Protein AF-A0A066WJW2-F1 (afdb_monomer_lite)

Secondary structure (DSSP, 8-state):
-------------PPPPGGGG---HHHHHHHHHHHHHHHHHHHHHHTSPPPPGGGG-SS----S-HHHHHHHHHHHHHHHHHHHH-HHHH--PPPHHHHHHHHHHHHHHHHHHHHHHHHHHHHHHHH-

Foldseek 3Di:
DDDDDDPDPDPPDDPDDVVVVDDDPVNVVVVVVVVVVVQCVVCVVVVHHRDPCVVVPPDDPDPDDPVVVVVVVVVVVVVVVCVVVPVVVVDDDQDPVSVVVVVVVVVVVVVVVVVVVVVVVVVVVVVD

Organism: Tilletiaria anomala (strain ATCC 24038 / CBS 436.72 / UBC 951) (NCBI:txid1037660)

InterPro domains:
  IPR019331 FAM192A/Fyv6, N-terminal [PF10187] (22-128)
  IPR039845 PSME3-interacting protein [PTHR13495] (13-128)

Structure (mmCIF, N/CA/C/O backbone):
data_AF-A0A066WJW2-F1
#
_entry.id   AF-A0A066WJW2-F1
#
loop_
_atom_site.group_PDB
_atom_site.id
_atom_site.type_symbol
_atom_site.label_atom_id
_atom_site.label_alt_id
_atom_site.label_comp_id
_atom_site.label_asym_id
_atom_site.label_entity_id
_atom_site.label_seq_id
_atom_site.pdbx_PDB_ins_code
_atom_site.Cartn_x
_atom_site.Cartn_y
_atom_site.Cartn_z
_atom_site.occupancy
_atom_site.B_iso_or_equiv
_atom_site.auth_seq_id
_atom_site.auth_comp_id
_atom_site.auth_asym_id
_atom_site.auth_atom_id
_atom_site.pdbx_PDB_model_num
ATOM 1 N N . MET A 1 1 ? 26.805 38.200 17.731 1.00 37.47 1 MET A N 1
ATOM 2 C CA . MET A 1 1 ? 27.491 37.150 18.501 1.00 37.47 1 MET A CA 1
ATOM 3 C C . MET A 1 1 ? 26.425 36.219 19.056 1.00 37.47 1 MET A C 1
ATOM 5 O O . MET A 1 1 ? 25.879 36.530 20.102 1.00 37.47 1 MET A O 1
ATOM 9 N N . ASP A 1 2 ? 26.069 35.229 18.222 1.00 44.62 2 ASP A N 1
ATOM 10 C CA . ASP A 1 2 ? 25.610 33.839 18.458 1.00 44.62 2 ASP A CA 1
ATOM 11 C C . ASP A 1 2 ? 24.615 33.468 19.589 1.00 44.62 2 ASP A C 1
ATOM 13 O O . ASP A 1 2 ? 24.624 34.078 20.651 1.00 44.62 2 ASP A O 1
ATOM 17 N N . PRO A 1 3 ? 23.909 32.315 19.492 1.00 59.44 3 PRO A N 1
ATOM 18 C CA . PRO A 1 3 ? 23.176 31.764 18.342 1.00 59.44 3 PRO A CA 1
ATOM 19 C C . PRO A 1 3 ? 21.828 31.088 18.739 1.00 59.44 3 PRO A C 1
ATOM 21 O O . PRO A 1 3 ? 21.432 31.022 19.900 1.00 59.44 3 PRO A O 1
ATOM 24 N N . ALA A 1 4 ? 21.137 30.562 17.725 1.00 47.62 4 ALA A N 1
ATOM 25 C CA . ALA A 1 4 ? 19.918 29.751 17.747 1.00 47.62 4 ALA A CA 1
ATOM 26 C C . ALA A 1 4 ? 19.825 28.655 18.836 1.00 47.62 4 ALA A C 1
ATOM 28 O O . ALA A 1 4 ? 20.756 27.878 19.034 1.00 47.62 4 ALA A O 1
ATOM 29 N N . ALA A 1 5 ? 18.632 28.503 19.425 1.00 45.31 5 ALA A N 1
ATOM 30 C CA . ALA A 1 5 ? 18.240 27.338 20.219 1.00 45.31 5 ALA A CA 1
ATOM 31 C C . ALA A 1 5 ? 17.139 26.554 19.485 1.00 45.31 5 ALA A C 1
ATOM 33 O O . ALA A 1 5 ? 15.961 26.908 19.513 1.00 45.31 5 ALA A O 1
ATOM 34 N N . ALA A 1 6 ? 17.552 25.486 18.803 1.00 48.28 6 ALA A N 1
ATOM 35 C CA . ALA A 1 6 ? 16.672 24.460 18.267 1.00 48.28 6 ALA A CA 1
ATOM 36 C C . ALA A 1 6 ? 16.135 23.592 19.419 1.00 48.28 6 ALA A C 1
ATOM 38 O O . ALA A 1 6 ? 16.893 22.897 20.091 1.00 48.28 6 ALA A O 1
ATOM 39 N N . GLY A 1 7 ? 14.823 23.628 19.650 1.00 44.75 7 GLY A N 1
ATOM 40 C CA . GLY A 1 7 ? 14.140 22.722 20.571 1.00 44.75 7 GLY A CA 1
ATOM 41 C C . GLY A 1 7 ? 13.814 21.397 19.888 1.00 44.75 7 GLY A C 1
ATOM 42 O O . GLY A 1 7 ? 12.707 21.207 19.394 1.00 44.75 7 GLY A O 1
ATOM 43 N N . THR A 1 8 ? 14.773 20.474 19.847 1.00 46.09 8 THR A N 1
ATOM 44 C CA . THR A 1 8 ? 14.529 19.061 19.524 1.00 46.09 8 THR A CA 1
ATOM 45 C C . 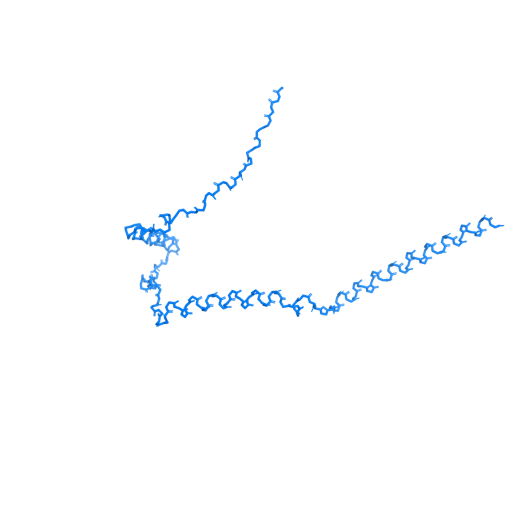THR A 1 8 ? 13.661 18.432 20.613 1.00 46.09 8 THR A C 1
ATOM 47 O O . THR A 1 8 ? 14.127 18.198 21.728 1.00 46.09 8 THR A O 1
ATOM 50 N N . GLY A 1 9 ? 12.397 18.149 20.293 1.00 45.28 9 GLY A N 1
ATOM 51 C CA . GLY A 1 9 ? 11.503 17.346 21.124 1.00 45.28 9 GLY A CA 1
ATOM 52 C C . GLY A 1 9 ? 11.936 15.882 21.123 1.00 45.28 9 GLY A C 1
ATOM 53 O O . GLY A 1 9 ? 11.490 15.088 20.300 1.00 45.28 9 GLY A O 1
ATOM 54 N N . VAL A 1 10 ? 12.837 15.530 22.037 1.00 49.03 10 VAL A N 1
ATOM 55 C CA . VAL A 1 10 ? 13.194 14.143 22.340 1.00 49.03 10 VAL A CA 1
ATOM 56 C C . VAL A 1 10 ? 11.997 13.507 23.050 1.00 49.03 10 VAL A C 1
ATOM 58 O O . VAL A 1 10 ? 11.631 13.942 24.140 1.00 49.03 10 VAL A O 1
ATOM 61 N N . PHE A 1 11 ? 11.379 12.483 22.454 1.00 51.97 11 PHE A N 1
ATOM 62 C CA . PHE A 1 11 ? 10.387 11.638 23.126 1.00 51.97 11 PHE A CA 1
ATOM 63 C C . PHE A 1 11 ? 11.073 10.817 24.231 1.00 51.97 11 PHE A C 1
ATOM 65 O O . PHE A 1 11 ? 11.351 9.630 24.080 1.00 51.97 11 PHE A O 1
ATOM 72 N N . SER A 1 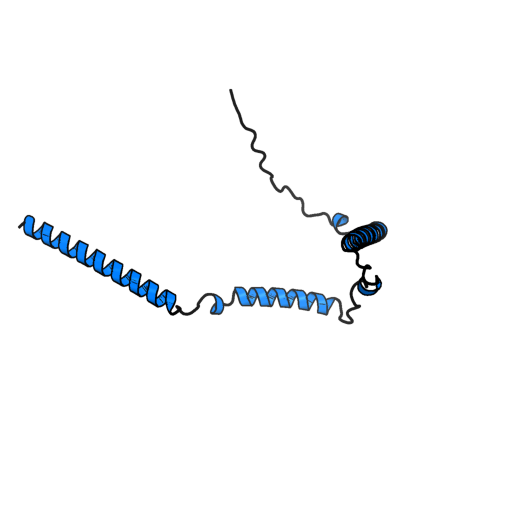12 ? 11.357 11.451 25.367 1.00 61.91 12 SER A N 1
ATOM 73 C CA . SER A 1 12 ? 11.765 10.787 26.606 1.00 61.91 12 SER A CA 1
ATOM 74 C C . SER A 1 12 ? 10.530 10.275 27.357 1.00 61.91 12 SER A C 1
ATOM 76 O O . SER A 1 12 ? 10.202 10.697 28.463 1.00 61.91 12 SER A O 1
ATOM 78 N N . GLY A 1 13 ? 9.801 9.345 26.743 1.00 55.28 13 GLY A N 1
ATOM 79 C CA . GLY A 1 13 ? 8.665 8.682 27.377 1.00 55.28 13 GLY A CA 1
ATOM 80 C C . GLY A 1 13 ? 9.094 7.389 28.061 1.00 55.28 13 GLY A C 1
ATOM 81 O O . GLY A 1 13 ? 9.221 6.361 27.403 1.00 55.28 13 GLY A O 1
ATOM 82 N N . ARG A 1 14 ? 9.277 7.409 29.388 1.00 62.84 14 ARG A N 1
ATOM 83 C CA . ARG A 1 14 ? 9.234 6.187 30.217 1.00 62.84 14 ARG A CA 1
ATOM 84 C C . ARG A 1 14 ? 7.954 5.412 29.855 1.00 62.84 14 ARG A C 1
ATOM 86 O O . ARG A 1 14 ? 6.912 6.061 29.743 1.00 62.84 14 ARG A O 1
ATOM 93 N N . PRO A 1 15 ? 7.986 4.072 29.686 1.00 65.88 15 PRO A N 1
ATOM 94 C CA . PRO A 1 15 ? 6.769 3.318 29.408 1.00 65.88 15 PRO A CA 1
ATOM 95 C 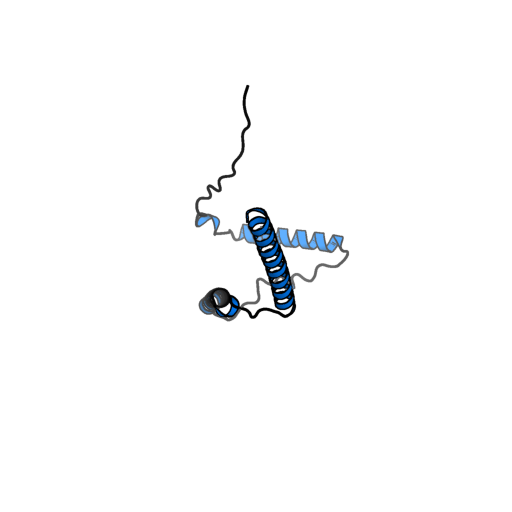C . PRO A 1 15 ? 5.727 3.649 30.484 1.00 65.88 15 PRO A C 1
ATOM 97 O O . PRO A 1 15 ? 6.092 3.705 31.667 1.00 65.88 15 PRO A O 1
ATOM 100 N N . PRO A 1 16 ? 4.468 3.924 30.096 1.00 66.19 16 PRO A N 1
ATOM 101 C CA . PRO A 1 16 ? 3.441 4.352 31.033 1.00 66.19 16 PRO A CA 1
ATOM 102 C C . PRO A 1 16 ? 3.368 3.356 32.189 1.00 66.19 16 PRO A C 1
ATOM 104 O O . PRO A 1 16 ? 3.277 2.142 31.984 1.00 66.19 16 PRO A O 1
ATOM 107 N N . SER A 1 17 ? 3.484 3.866 33.416 1.00 77.81 17 SER A N 1
ATOM 108 C CA . SER A 1 17 ? 3.431 3.025 34.609 1.00 77.81 17 SER A CA 1
ATOM 109 C C . SER A 1 17 ? 2.057 2.359 34.694 1.00 77.81 17 SER A C 1
ATOM 111 O O . SER A 1 17 ? 1.060 2.923 34.243 1.00 77.81 17 SER A O 1
ATOM 113 N N . VAL A 1 18 ? 1.974 1.165 35.288 1.00 74.62 18 VAL A N 1
ATOM 114 C CA . VAL A 1 18 ? 0.704 0.421 35.403 1.00 74.62 18 VAL A CA 1
ATOM 115 C C . VAL A 1 18 ? -0.393 1.277 36.063 1.00 74.62 18 VAL A C 1
ATOM 117 O O . VAL A 1 18 ? -1.551 1.183 35.677 1.00 74.62 18 VAL A O 1
ATOM 120 N N . ALA A 1 19 ? -0.018 2.192 36.964 1.00 75.62 19 ALA A N 1
ATOM 121 C CA . ALA A 1 19 ? -0.929 3.142 37.602 1.00 75.62 19 ALA A CA 1
ATOM 122 C C . ALA A 1 19 ? -1.653 4.072 36.610 1.00 75.62 19 ALA A C 1
ATOM 124 O O . ALA A 1 19 ? -2.820 4.371 36.811 1.00 75.62 19 ALA A O 1
ATOM 125 N N . SER A 1 20 ? -1.009 4.467 35.506 1.00 77.69 20 SER A N 1
ATOM 126 C CA . SER A 1 20 ? -1.636 5.298 34.461 1.00 77.69 20 SER A CA 1
ATOM 127 C C . SER A 1 20 ? -2.642 4.547 33.575 1.00 77.69 20 SER A C 1
ATOM 129 O O . SER A 1 20 ? -3.287 5.157 32.728 1.00 77.69 20 SER A O 1
ATOM 131 N N . ARG A 1 21 ? -2.773 3.222 33.745 1.00 77.56 21 ARG A N 1
ATOM 132 C CA . ARG A 1 21 ? -3.706 2.369 32.986 1.00 77.56 21 ARG A CA 1
ATOM 133 C C . ARG A 1 21 ? -5.006 2.087 33.740 1.00 77.56 21 ARG A C 1
ATOM 135 O O . ARG A 1 21 ? -5.909 1.493 33.159 1.00 77.56 21 ARG A O 1
ATOM 142 N N . PHE A 1 22 ? -5.088 2.467 35.014 1.00 82.31 22 PHE A N 1
ATOM 143 C CA . PHE A 1 22 ? -6.290 2.317 35.827 1.00 82.31 22 PHE A CA 1
ATOM 144 C C . PHE A 1 22 ? -7.015 3.659 35.908 1.00 82.31 22 PHE A C 1
ATOM 146 O O . PHE A 1 22 ? -6.401 4.673 36.220 1.00 82.31 22 PHE A O 1
ATOM 153 N N . VAL A 1 23 ? -8.316 3.645 35.628 1.00 81.38 23 VAL A N 1
ATOM 154 C CA . VAL A 1 23 ? -9.199 4.815 35.704 1.00 81.38 23 VAL A CA 1
ATOM 155 C C . VAL A 1 23 ? -10.169 4.582 36.854 1.00 81.38 23 VAL A C 1
ATOM 157 O O . VAL A 1 23 ? -10.686 3.470 37.007 1.00 81.38 23 VAL A O 1
ATOM 160 N N . SER A 1 24 ? -10.397 5.598 37.684 1.00 85.88 24 SER A N 1
ATOM 161 C CA . SER A 1 24 ? -11.352 5.482 38.789 1.00 85.88 24 SER A CA 1
ATOM 162 C C . SER A 1 24 ? -12.799 5.483 38.275 1.00 85.88 24 SER A C 1
ATOM 164 O O . SER A 1 24 ? -13.118 6.073 37.241 1.00 85.88 24 SER A O 1
ATOM 166 N N . GLN A 1 25 ? -13.713 4.837 39.007 1.00 85.12 25 GLN A N 1
ATOM 167 C CA . GLN A 1 25 ? -15.136 4.818 38.642 1.00 85.12 25 GLN A CA 1
ATOM 168 C C . GLN A 1 25 ? -15.708 6.239 38.511 1.00 85.12 25 GLN A C 1
ATOM 170 O O . GLN A 1 25 ? -16.520 6.511 37.631 1.00 85.12 25 GLN A O 1
ATOM 175 N N . THR A 1 26 ? -15.264 7.157 39.369 1.00 88.56 26 THR A N 1
ATOM 176 C CA . THR A 1 26 ? -15.664 8.565 39.340 1.00 88.56 26 THR A CA 1
ATOM 177 C C . THR A 1 26 ? -15.196 9.255 38.062 1.00 88.56 26 THR A C 1
ATOM 179 O O . THR A 1 26 ? -16.013 9.879 37.387 1.00 88.56 26 THR A O 1
ATOM 182 N N . GLU A 1 27 ? -13.936 9.064 37.662 1.00 85.62 27 GLU A N 1
ATOM 183 C CA . GLU A 1 27 ? -13.399 9.609 36.406 1.00 85.62 27 GLU A CA 1
ATOM 184 C C . GLU A 1 27 ? -14.171 9.104 35.180 1.00 85.62 27 GLU A C 1
ATOM 186 O O . GLU A 1 27 ? -14.469 9.891 34.281 1.00 85.62 27 GLU A O 1
ATOM 191 N N . LEU A 1 28 ? -14.562 7.823 35.159 1.00 79.94 28 LEU A N 1
ATOM 192 C CA . LEU A 1 28 ? -15.394 7.264 34.088 1.00 79.94 28 LEU A CA 1
ATOM 193 C C . LEU A 1 28 ? -16.761 7.954 34.015 1.00 79.94 28 LEU A C 1
ATOM 195 O O . LEU A 1 28 ? -17.179 8.372 32.935 1.00 79.94 28 LEU A O 1
ATOM 199 N N . THR A 1 29 ? -17.432 8.130 35.157 1.00 83.81 29 THR A N 1
ATOM 200 C CA . THR A 1 29 ? -18.750 8.788 35.189 1.00 83.81 29 THR A CA 1
ATOM 201 C C . THR A 1 29 ? -18.679 10.260 34.792 1.00 83.81 29 THR A C 1
ATOM 203 O O . THR A 1 29 ? -19.578 10.765 34.124 1.00 83.81 29 THR A O 1
ATOM 206 N N . GLU A 1 30 ? -17.613 10.970 35.165 1.00 88.19 30 GLU A N 1
ATOM 207 C CA . GLU A 1 30 ? -17.409 12.358 34.749 1.00 88.19 30 GLU A CA 1
ATOM 208 C C . GLU A 1 30 ? -17.119 12.462 33.253 1.00 88.19 30 GLU A C 1
ATOM 210 O O . GLU A 1 30 ? -17.668 13.336 32.584 1.00 88.19 30 GLU A O 1
ATOM 215 N N . ALA A 1 31 ? -16.299 11.560 32.710 1.00 84.19 31 ALA A N 1
ATOM 216 C CA . ALA A 1 31 ? -16.010 11.507 31.282 1.00 84.19 31 ALA A CA 1
ATOM 217 C C . ALA A 1 31 ? -17.269 11.202 30.451 1.00 84.19 31 ALA A C 1
ATOM 219 O O . ALA A 1 31 ? -17.484 11.835 29.416 1.00 84.19 31 ALA A O 1
ATOM 220 N N . GLN A 1 32 ? -18.124 10.287 30.922 1.00 80.88 32 GLN A N 1
ATOM 221 C CA . GLN A 1 32 ? -19.428 10.008 30.310 1.00 80.88 32 GLN A CA 1
ATOM 222 C C . GLN A 1 32 ? -20.319 11.259 30.308 1.00 80.88 32 GLN A C 1
ATOM 224 O O . GLN A 1 32 ? -20.800 11.658 29.250 1.00 80.88 32 GLN A O 1
ATOM 229 N N . LYS A 1 33 ? -20.444 11.951 31.450 1.00 86.81 33 LYS A N 1
ATOM 230 C CA . LYS A 1 33 ? -21.226 13.197 31.554 1.00 86.81 33 LYS A CA 1
ATOM 231 C C . LYS A 1 33 ? -20.716 14.304 30.632 1.00 86.81 33 LYS A C 1
ATOM 233 O O . LYS A 1 33 ? -21.523 14.986 30.009 1.00 86.81 33 LYS A O 1
ATOM 238 N N . ARG A 1 34 ? -19.394 14.491 30.528 1.00 86.88 34 ARG A N 1
ATOM 239 C CA . ARG A 1 34 ? -18.799 15.484 29.612 1.00 86.88 34 ARG A CA 1
ATOM 240 C C . ARG A 1 34 ? -19.162 15.174 28.163 1.00 86.88 34 ARG A C 1
ATOM 242 O O . ARG A 1 34 ? -19.635 16.053 27.454 1.00 86.88 34 ARG A O 1
ATOM 249 N N . ARG A 1 35 ? -19.032 13.908 27.754 1.00 80.94 35 ARG A N 1
ATOM 250 C CA . ARG A 1 35 ? -19.408 13.458 26.408 1.00 80.94 35 ARG A CA 1
ATOM 251 C C . ARG A 1 35 ? -20.898 13.669 26.126 1.00 80.94 35 ARG A C 1
ATOM 253 O O . ARG A 1 35 ? -21.252 14.113 25.040 1.00 80.94 35 ARG A O 1
ATOM 260 N N . GLU A 1 36 ? -21.772 13.378 27.086 1.00 82.44 36 GLU A N 1
ATOM 261 C CA . GLU A 1 36 ? -23.215 13.618 26.952 1.00 82.44 36 GLU A CA 1
ATOM 262 C C . GLU A 1 36 ? -23.550 15.107 26.809 1.00 82.44 36 GLU A C 1
ATOM 264 O O . GLU A 1 36 ? -24.391 15.467 25.986 1.00 82.44 36 GLU A O 1
ATOM 269 N N . GLN A 1 37 ? -22.883 15.976 27.574 1.00 85.44 37 GLN A N 1
ATOM 270 C CA . GLN A 1 37 ? -23.042 17.430 27.472 1.00 85.44 37 GLN A CA 1
ATOM 271 C C . GLN A 1 37 ? -22.594 17.943 26.101 1.00 85.44 37 GLN A C 1
ATOM 273 O O . GLN A 1 37 ? -23.350 18.649 25.440 1.00 85.44 37 GLN A O 1
ATOM 278 N N . GLU A 1 38 ? -21.417 17.524 25.632 1.00 85.94 38 GLU A N 1
ATOM 279 C CA . GLU A 1 38 ? -20.896 17.891 24.310 1.00 85.94 38 GLU A CA 1
ATOM 280 C C . GLU A 1 38 ? -21.828 17.445 23.177 1.00 85.94 38 GLU A C 1
ATOM 282 O O . GLU A 1 38 ? -22.088 18.209 22.245 1.00 85.94 38 GLU A O 1
ATOM 287 N N . LEU A 1 39 ? -22.366 16.224 23.268 1.00 80.75 39 LEU A N 1
ATOM 288 C CA . LEU A 1 39 ? -23.359 15.725 22.321 1.00 80.75 39 LEU A CA 1
ATOM 289 C C . LEU A 1 39 ? -24.624 16.579 22.368 1.00 80.75 39 LEU A C 1
ATOM 291 O O . LEU A 1 39 ? -25.075 17.055 21.330 1.00 80.75 39 LEU A O 1
ATOM 295 N N . LYS A 1 40 ? -25.179 16.819 23.558 1.00 82.88 40 LYS A N 1
ATOM 296 C CA . LYS A 1 40 ? -26.384 17.636 23.725 1.00 82.88 40 LYS A CA 1
ATOM 297 C C . LYS A 1 40 ? -26.205 19.033 23.128 1.00 82.88 40 LYS A C 1
ATOM 299 O O . LYS A 1 40 ? -27.092 19.501 22.416 1.00 82.88 40 LYS A O 1
ATOM 304 N N . ASP A 1 41 ? -25.054 19.656 23.352 1.00 85.94 41 ASP A N 1
ATOM 305 C CA . ASP A 1 41 ? -24.721 20.968 22.800 1.00 85.94 41 ASP A CA 1
ATOM 306 C C . ASP A 1 41 ? -24.571 20.927 21.272 1.00 85.94 41 ASP A C 1
ATOM 308 O O . ASP A 1 41 ? -25.043 21.829 20.579 1.00 85.94 41 ASP A O 1
ATOM 312 N N . ALA A 1 42 ? -23.948 19.882 20.718 1.00 82.94 42 ALA A N 1
ATOM 313 C CA . ALA A 1 42 ? -23.821 19.700 19.273 1.00 82.94 42 ALA A CA 1
ATOM 314 C C . ALA A 1 42 ? -25.189 19.518 18.593 1.00 82.94 42 ALA A C 1
ATOM 316 O O . ALA A 1 42 ? -25.461 20.155 17.576 1.00 82.94 42 ALA A O 1
ATOM 317 N N . TYR A 1 43 ? -26.071 18.709 19.182 1.00 79.38 43 TYR A N 1
ATOM 318 C CA . TYR A 1 43 ? -27.432 18.495 18.684 1.00 79.38 43 TYR A CA 1
ATOM 319 C C . TYR A 1 43 ? -28.298 19.757 18.809 1.00 79.38 43 TYR A C 1
ATOM 321 O O . TYR A 1 43 ? -29.003 20.109 17.862 1.00 79.38 43 TYR A O 1
ATOM 329 N N . ALA A 1 44 ? -28.164 20.514 19.905 1.00 83.31 44 ALA A N 1
ATOM 330 C CA . ALA A 1 44 ? -28.833 21.805 20.070 1.00 83.31 44 ALA A CA 1
ATOM 331 C C . ALA A 1 44 ? -28.431 22.821 18.984 1.00 83.31 44 ALA A C 1
ATOM 333 O O . ALA A 1 44 ? -29.281 23.569 18.506 1.00 83.31 44 ALA A O 1
ATOM 334 N N . ARG A 1 45 ? -27.164 22.818 18.535 1.00 82.25 45 ARG A N 1
ATOM 335 C CA . ARG A 1 45 ? -26.708 23.658 17.407 1.00 82.25 45 ARG A CA 1
ATOM 336 C C . ARG A 1 45 ? -27.312 23.243 16.066 1.00 82.25 45 ARG A C 1
ATOM 338 O O . ARG A 1 45 ? -27.533 24.099 15.218 1.00 82.25 45 ARG A O 1
ATOM 345 N N . ILE A 1 46 ? -27.551 21.948 15.868 1.00 83.38 46 ILE A N 1
ATOM 346 C CA . ILE A 1 46 ? -28.114 21.380 14.630 1.00 83.38 46 ILE A CA 1
ATOM 347 C C . ILE A 1 46 ? -29.656 21.492 14.615 1.00 83.38 46 ILE A C 1
ATOM 349 O O . ILE A 1 46 ? -30.283 21.285 13.579 1.00 83.38 46 ILE A O 1
ATOM 353 N N . GLY A 1 47 ? -30.279 21.874 15.740 1.00 78.12 47 GLY A N 1
ATOM 354 C CA . GLY A 1 47 ? -31.732 22.040 15.858 1.00 78.12 47 GLY A CA 1
ATOM 355 C C . GLY A 1 47 ? -32.504 20.718 15.829 1.00 78.12 47 GLY A C 1
ATOM 356 O O . GLY A 1 47 ? -33.701 20.714 15.553 1.00 78.12 47 GLY A O 1
ATOM 357 N N . GLN A 1 48 ? -31.822 19.600 16.090 1.00 75.62 48 GLN A N 1
ATOM 358 C CA . GLN A 1 48 ? -32.408 18.262 16.158 1.00 75.62 48 GLN A CA 1
ATOM 359 C C . GLN A 1 48 ? -32.352 17.741 17.594 1.00 75.62 48 GLN A C 1
ATOM 361 O O . GLN A 1 48 ? -31.413 18.033 18.335 1.00 75.62 48 GLN A O 1
ATOM 366 N N . GLU A 1 49 ? -33.360 16.967 17.995 1.00 70.19 49 GLU A N 1
ATOM 367 C CA . GLU A 1 49 ? -33.363 16.332 19.309 1.00 70.19 49 GLU A CA 1
ATOM 368 C C . GLU A 1 49 ? -32.269 15.250 19.363 1.00 70.19 49 GLU A C 1
ATOM 370 O O . GLU A 1 49 ? -32.149 14.464 18.416 1.00 70.19 49 GLU A O 1
ATOM 375 N N . PRO A 1 50 ? -31.447 15.202 20.431 1.00 67.31 50 PRO A N 1
ATOM 376 C CA . PRO A 1 50 ? -30.468 14.141 20.590 1.00 67.31 50 PRO A CA 1
ATOM 377 C C . PRO A 1 50 ? -31.173 12.776 20.563 1.00 67.31 50 PRO A C 1
ATOM 379 O O . PRO A 1 50 ? -32.192 12.612 21.238 1.00 67.31 50 PRO A O 1
ATOM 382 N N . PRO A 1 51 ? -30.647 11.780 19.831 1.00 68.00 51 PRO A N 1
ATOM 383 C CA . PRO A 1 51 ? -31.189 10.430 19.873 1.00 68.00 51 PRO A CA 1
ATOM 384 C C . PRO A 1 51 ? -31.191 9.918 21.319 1.00 68.00 51 PRO A C 1
ATOM 386 O O . PRO A 1 51 ? -30.265 10.191 22.087 1.00 68.00 51 PRO A O 1
ATOM 389 N N . ALA A 1 52 ? -32.251 9.196 21.698 1.00 62.31 52 ALA A N 1
ATOM 390 C CA . ALA A 1 52 ? -32.438 8.702 23.058 1.00 62.31 52 ALA A CA 1
ATOM 391 C C . ALA A 1 52 ? -31.180 7.965 23.553 1.00 62.31 52 ALA A C 1
ATOM 393 O O . ALA A 1 52 ? -30.681 7.053 22.889 1.00 62.31 52 ALA A O 1
ATOM 394 N N . ALA A 1 53 ? -30.705 8.340 24.748 1.00 58.16 53 ALA A N 1
ATOM 395 C CA . ALA A 1 53 ? -29.486 7.838 25.398 1.00 58.16 53 ALA A CA 1
ATOM 396 C C . ALA A 1 53 ? -29.398 6.298 25.507 1.00 58.16 53 ALA A C 1
ATOM 398 O O . ALA A 1 53 ? -28.334 5.747 25.771 1.00 58.16 53 ALA A O 1
ATOM 399 N N . SER A 1 54 ? -30.491 5.583 25.234 1.00 49.00 54 SER A N 1
ATOM 400 C CA . SER A 1 54 ? -30.533 4.132 25.053 1.00 49.00 54 SER A CA 1
ATOM 401 C C . SER A 1 54 ? -29.625 3.596 23.936 1.00 49.00 54 SER A C 1
ATOM 403 O O . SER A 1 54 ? -29.275 2.420 23.979 1.00 49.00 54 SER A O 1
ATOM 405 N N . SER A 1 55 ? -29.210 4.409 22.954 1.00 48.16 55 SER A N 1
ATOM 406 C CA . SER A 1 55 ? -28.227 3.980 21.939 1.00 48.16 55 SER A CA 1
ATOM 407 C C . SER A 1 55 ? -26.771 4.081 22.410 1.00 48.16 55 SER A C 1
ATOM 409 O O . SER A 1 55 ? -25.873 3.620 21.710 1.00 48.16 55 SER A O 1
ATOM 411 N N . ALA A 1 56 ? -26.527 4.673 23.583 1.00 49.25 56 ALA A N 1
ATOM 412 C CA . ALA A 1 56 ? -25.224 4.722 24.241 1.00 49.25 56 ALA A CA 1
ATOM 413 C C . ALA A 1 56 ? -25.058 3.574 25.250 1.00 49.25 56 ALA A C 1
ATOM 415 O O . ALA A 1 56 ? -24.321 3.711 26.224 1.00 49.25 56 ALA A O 1
ATOM 416 N N . SER A 1 57 ? -25.756 2.447 25.043 1.00 52.28 57 SER A N 1
ATOM 417 C CA . SER A 1 57 ? -25.539 1.243 25.837 1.00 52.28 57 SER A CA 1
ATOM 418 C C . SER A 1 57 ? -24.056 0.884 25.776 1.00 52.28 57 SER A C 1
ATOM 420 O O . SER A 1 57 ? -23.550 0.523 24.708 1.00 52.28 57 SER A O 1
ATOM 422 N N . GLU A 1 58 ? -23.383 1.013 26.920 1.00 54.94 58 GLU A N 1
ATOM 423 C CA . GLU A 1 58 ? -22.167 0.291 27.291 1.00 54.94 58 GLU A CA 1
ATOM 424 C C . GLU A 1 58 ? -22.183 -1.053 26.542 1.00 54.94 58 GLU A C 1
ATOM 426 O O . GLU A 1 58 ? -23.125 -1.826 26.717 1.00 54.94 58 GLU A O 1
ATOM 431 N N . GLY A 1 59 ? -21.265 -1.221 25.583 1.00 58.06 59 GLY A N 1
ATOM 432 C CA . GLY A 1 59 ? -21.459 -2.050 24.385 1.00 58.06 59 GLY A CA 1
ATOM 433 C C . GLY A 1 59 ? -22.194 -3.372 24.606 1.00 58.06 59 GLY A C 1
ATOM 434 O O . GLY A 1 59 ? -21.926 -4.075 25.579 1.00 58.06 59 GLY A O 1
ATOM 435 N N . ALA A 1 60 ? -23.095 -3.699 23.668 1.00 65.62 60 ALA A N 1
A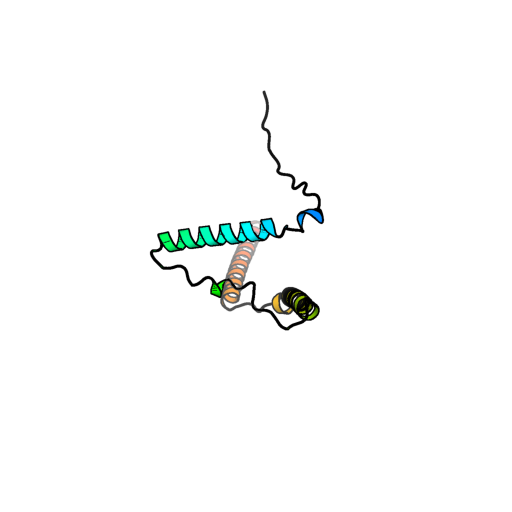TOM 436 C CA . ALA A 1 60 ? -23.874 -4.934 23.630 1.00 65.62 60 ALA A CA 1
ATOM 437 C C . ALA A 1 60 ? -23.089 -6.102 24.240 1.00 65.62 60 ALA A C 1
ATOM 439 O O . ALA A 1 60 ? -22.007 -6.446 23.755 1.00 65.62 60 ALA A O 1
ATOM 440 N N . TYR A 1 61 ? -23.613 -6.649 25.339 1.00 71.81 61 TYR A N 1
ATOM 441 C CA . TYR A 1 61 ? -22.980 -7.737 26.071 1.00 71.81 61 TYR A CA 1
ATOM 442 C C . TYR A 1 61 ? -22.700 -8.890 25.108 1.00 71.81 61 TYR A C 1
ATOM 444 O O . TYR A 1 61 ? -23.609 -9.593 24.672 1.00 71.81 61 TYR A O 1
ATOM 452 N N . ASP A 1 62 ? -21.434 -9.041 24.731 1.00 77.81 62 ASP A N 1
ATOM 453 C CA . ASP A 1 62 ? -21.018 -10.098 23.824 1.00 77.81 62 ASP A CA 1
ATOM 454 C C . ASP A 1 62 ? -20.961 -11.416 24.621 1.00 77.81 62 ASP A C 1
ATOM 456 O O . ASP A 1 62 ? -20.192 -11.515 25.581 1.00 77.81 62 ASP A O 1
ATOM 460 N N . PRO A 1 63 ? -21.765 -12.434 24.274 1.00 85.06 63 PRO A N 1
ATOM 461 C CA . PRO A 1 63 ? -21.805 -13.688 25.023 1.00 85.06 63 PRO A CA 1
ATOM 462 C C . PRO A 1 63 ? -20.516 -14.513 24.881 1.00 85.06 63 PRO A C 1
ATOM 464 O O . PRO A 1 63 ? -20.345 -15.500 25.596 1.00 85.06 63 PRO A O 1
ATOM 467 N N . ARG A 1 64 ? -19.605 -14.134 23.973 1.00 85.75 64 ARG A N 1
ATOM 468 C CA . ARG A 1 64 ? -18.310 -14.797 23.798 1.00 85.75 64 ARG A CA 1
ATOM 469 C C . ARG A 1 64 ? -17.398 -14.580 24.992 1.00 85.75 64 ARG A C 1
ATOM 471 O O . ARG A 1 64 ? -17.350 -13.496 25.587 1.00 85.75 64 ARG A O 1
ATOM 478 N N . SER A 1 65 ? -16.608 -15.605 25.290 1.00 89.12 65 SER A N 1
ATOM 479 C CA . SER A 1 65 ? -15.609 -15.538 26.353 1.00 89.12 65 SER A CA 1
ATOM 480 C C . SER A 1 65 ? -14.525 -14.501 26.032 1.00 89.12 65 SER A C 1
ATOM 482 O O . SER A 1 65 ? -14.231 -14.203 24.871 1.00 89.12 65 SER A O 1
ATOM 484 N N . LEU A 1 66 ? -13.870 -13.966 27.067 1.00 86.25 66 LEU A N 1
ATOM 485 C CA . LEU A 1 66 ? -12.747 -13.038 26.884 1.00 86.25 66 LEU A CA 1
ATOM 486 C C . LEU A 1 66 ? -11.640 -13.648 26.005 1.00 86.25 66 LEU A C 1
ATOM 488 O O . LEU A 1 66 ? -11.036 -12.942 25.198 1.00 86.25 66 LEU A O 1
ATOM 492 N N . TYR A 1 67 ? -11.408 -14.959 26.133 1.00 89.44 67 TYR A N 1
ATOM 493 C CA . TYR A 1 67 ? -10.448 -15.692 25.311 1.00 89.44 67 TYR A CA 1
ATOM 494 C C . TYR A 1 67 ? -10.806 -15.628 23.824 1.00 89.44 67 TYR A C 1
ATOM 496 O O . TYR A 1 67 ? -9.951 -15.285 23.015 1.00 89.44 67 TYR A O 1
ATOM 504 N N . GLU A 1 68 ? -12.063 -15.888 23.465 1.00 89.44 68 GLU A N 1
ATOM 505 C CA . GLU A 1 68 ? -12.525 -15.844 22.072 1.00 89.44 68 GLU A CA 1
ATOM 506 C C . GLU A 1 68 ? -12.363 -14.449 21.462 1.00 89.44 68 GLU A C 1
ATOM 508 O O . GLU A 1 68 ? -11.916 -14.323 20.323 1.00 89.44 68 GLU A O 1
ATOM 513 N N . ARG A 1 69 ? -12.645 -13.391 22.234 1.00 87.12 69 ARG A N 1
ATOM 514 C CA . ARG A 1 69 ? -12.460 -12.003 21.779 1.00 87.12 69 ARG A CA 1
ATOM 515 C C . ARG A 1 69 ? -10.990 -11.666 21.538 1.00 87.12 69 ARG A C 1
ATOM 517 O O . ARG A 1 69 ? -10.645 -11.081 20.513 1.00 87.12 69 ARG A O 1
ATOM 524 N N . LEU A 1 70 ? -10.117 -12.034 22.478 1.00 91.19 70 LEU A N 1
ATOM 525 C CA . LEU A 1 70 ? -8.678 -11.788 22.357 1.00 91.19 70 LEU A CA 1
ATOM 526 C C . LEU A 1 70 ? -8.059 -12.615 21.230 1.00 91.19 70 LEU A C 1
ATOM 528 O O . LEU A 1 70 ? -7.215 -12.102 20.494 1.00 91.19 70 LEU A O 1
ATOM 532 N N . LYS A 1 71 ? -8.504 -13.865 21.072 1.00 93.12 71 LYS A N 1
ATOM 533 C CA . LYS A 1 71 ? -8.096 -14.743 19.979 1.00 93.12 71 LYS A CA 1
ATOM 534 C C . LYS A 1 71 ? -8.495 -14.144 18.634 1.00 93.12 71 LYS A C 1
ATOM 536 O O . LYS A 1 71 ? -7.621 -13.964 17.803 1.00 93.12 71 LYS A O 1
ATOM 541 N N . ALA A 1 72 ? -9.746 -13.718 18.463 1.00 88.94 72 ALA A N 1
ATOM 542 C CA . ALA A 1 72 ? -10.193 -13.078 17.225 1.00 88.94 72 ALA A CA 1
ATOM 543 C C . ALA A 1 72 ? -9.375 -11.819 16.879 1.00 88.94 72 ALA A C 1
ATOM 545 O O . ALA A 1 72 ? -9.014 -11.621 15.725 1.00 88.94 72 ALA A O 1
ATOM 546 N N . ASN A 1 73 ? -9.028 -10.981 17.867 1.00 89.88 73 ASN A N 1
ATOM 547 C CA . ASN A 1 73 ? -8.192 -9.801 17.612 1.00 89.88 73 ASN A CA 1
ATOM 548 C C . ASN A 1 73 ? -6.758 -10.165 17.204 1.00 89.88 73 ASN A C 1
ATOM 550 O O . ASN A 1 73 ? -6.143 -9.460 16.404 1.00 89.88 73 ASN A O 1
ATOM 554 N N . ARG A 1 74 ? -6.211 -11.235 17.787 1.00 93.62 74 ARG A N 1
ATOM 555 C CA . ARG A 1 74 ? -4.876 -11.730 17.456 1.00 93.62 74 ARG A CA 1
ATOM 556 C C . ARG A 1 74 ? -4.852 -12.357 16.070 1.00 93.62 74 ARG A C 1
ATOM 558 O O . ARG A 1 74 ? -3.969 -12.018 15.295 1.00 93.62 74 ARG A O 1
ATOM 565 N N . ASP A 1 75 ? -5.822 -13.217 15.785 1.00 93.56 75 ASP A N 1
ATOM 566 C CA . ASP A 1 75 ? -5.965 -13.914 14.512 1.00 93.56 75 ASP A CA 1
ATOM 567 C C . ASP A 1 75 ? -6.155 -12.891 13.380 1.00 93.56 75 ASP A C 1
ATOM 569 O O . ASP A 1 75 ? -5.409 -12.938 12.415 1.00 93.56 75 ASP A O 1
ATOM 573 N N . ALA A 1 76 ? -7.003 -11.869 13.556 1.00 93.38 76 ALA A N 1
ATOM 574 C CA . ALA A 1 76 ? -7.171 -10.795 12.568 1.00 93.38 76 ALA A CA 1
ATOM 575 C C . ALA A 1 76 ? -5.863 -10.036 12.275 1.00 93.38 76 ALA A C 1
ATOM 577 O O . ALA A 1 76 ? -5.506 -9.810 11.123 1.00 93.38 76 ALA A O 1
ATOM 578 N N . LYS A 1 77 ? -5.097 -9.678 13.315 1.00 93.94 77 LYS A N 1
ATOM 579 C CA . LYS A 1 77 ? -3.784 -9.032 13.132 1.00 93.94 77 LYS A CA 1
ATOM 580 C C . LYS A 1 77 ? -2.777 -9.948 12.445 1.00 93.94 77 LYS A C 1
ATOM 582 O O . LYS A 1 77 ? -1.921 -9.460 11.712 1.00 93.94 77 LYS A O 1
ATOM 587 N N . GLN A 1 78 ? -2.842 -11.244 12.735 1.00 92.00 78 GLN A N 1
ATOM 588 C CA . GLN A 1 78 ? -1.966 -12.233 12.127 1.00 92.00 78 GLN A CA 1
ATOM 589 C C . GLN A 1 78 ? -2.312 -12.420 10.650 1.00 92.00 78 GLN A C 1
ATOM 591 O O . GLN A 1 78 ? -1.409 -12.362 9.829 1.00 92.00 78 GLN A O 1
ATOM 596 N N . GLU A 1 79 ? -3.594 -12.543 10.308 1.00 90.62 79 GLU A N 1
ATOM 597 C CA . GLU A 1 79 ? -4.0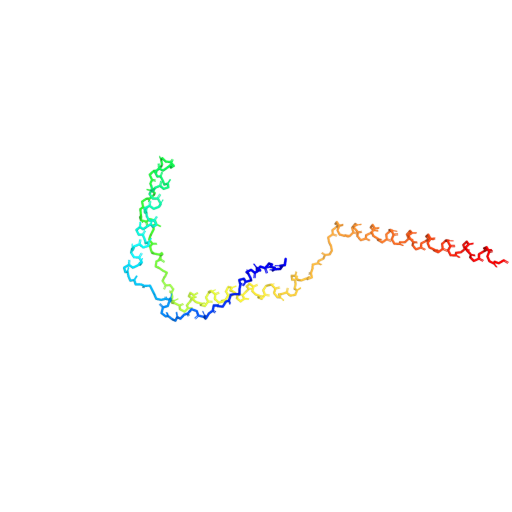76 -12.638 8.927 1.00 90.62 79 GLU A CA 1
ATOM 598 C C . GLU A 1 79 ? -3.696 -11.395 8.115 1.00 90.62 79 GLU A C 1
ATOM 600 O O . GLU A 1 79 ? -3.121 -11.529 7.041 1.00 90.62 79 GLU A O 1
ATOM 605 N N . GLU A 1 80 ? -3.897 -10.186 8.651 1.00 89.19 80 GLU A N 1
ATOM 606 C CA . GLU A 1 80 ? -3.464 -8.945 7.991 1.00 89.19 80 GLU A CA 1
ATOM 607 C C . GLU A 1 80 ? -1.948 -8.911 7.743 1.00 89.19 80 GLU A C 1
ATOM 609 O O . GLU A 1 80 ? -1.477 -8.409 6.717 1.00 89.19 80 GLU A O 1
ATOM 614 N N . TRP A 1 81 ? -1.161 -9.409 8.698 1.00 90.75 81 TRP A N 1
ATOM 615 C CA . TRP A 1 81 ? 0.289 -9.468 8.561 1.00 90.75 81 TRP A CA 1
ATOM 616 C C . TRP A 1 81 ? 0.704 -10.522 7.532 1.00 90.75 81 TRP A C 1
ATOM 618 O O . TRP A 1 81 ? 1.516 -10.223 6.656 1.00 90.75 81 TRP A O 1
ATOM 628 N N . ASP A 1 82 ? 0.109 -11.712 7.593 1.00 90.19 82 ASP A N 1
ATOM 629 C CA . ASP A 1 82 ? 0.358 -12.814 6.667 1.00 90.19 82 ASP A CA 1
ATOM 630 C C . ASP A 1 82 ? -0.039 -12.422 5.239 1.00 90.19 82 ASP A C 1
ATOM 632 O O . ASP A 1 82 ? 0.707 -12.705 4.307 1.00 90.19 82 ASP A O 1
ATOM 636 N N . GLU A 1 83 ? -1.152 -11.708 5.045 1.00 86.94 83 GLU A N 1
ATOM 637 C CA . GLU A 1 83 ? -1.570 -11.170 3.747 1.00 86.94 83 GLU A CA 1
ATOM 638 C C . GLU A 1 83 ? -0.590 -10.128 3.206 1.00 86.94 83 GLU A C 1
ATOM 640 O O . GLU A 1 83 ? -0.225 -10.175 2.029 1.00 86.94 83 GLU A O 1
ATOM 645 N N . ARG A 1 84 ? -0.118 -9.198 4.044 1.00 83.06 84 ARG A N 1
ATOM 646 C CA . ARG A 1 84 ? 0.883 -8.197 3.632 1.00 83.06 84 ARG A CA 1
ATOM 647 C C . AR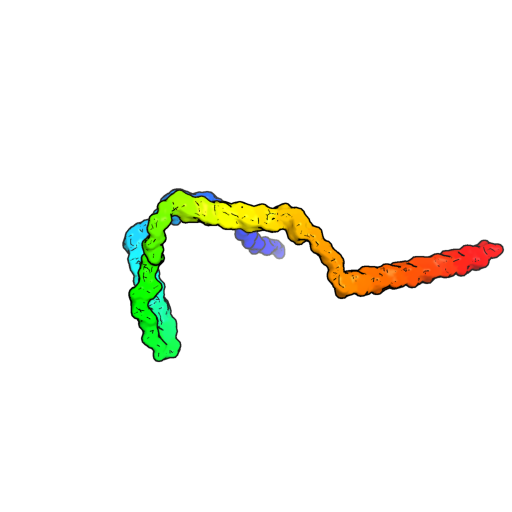G A 1 84 ? 2.227 -8.828 3.291 1.00 83.06 84 ARG A C 1
ATOM 649 O O . ARG A 1 84 ? 2.896 -8.374 2.368 1.00 83.06 84 ARG A O 1
ATOM 656 N N . MET A 1 85 ? 2.613 -9.864 4.030 1.00 85.75 85 MET A N 1
ATOM 657 C CA . MET A 1 85 ? 3.844 -10.620 3.797 1.00 85.75 85 MET A CA 1
ATOM 658 C C . MET A 1 85 ? 3.684 -11.688 2.718 1.00 85.75 85 MET A C 1
ATOM 660 O O . MET A 1 85 ? 4.669 -12.301 2.296 1.00 85.75 85 MET A O 1
ATOM 664 N N . ARG A 1 86 ? 2.459 -11.915 2.236 1.00 89.56 86 ARG A N 1
ATOM 665 C CA . ARG A 1 86 ? 2.194 -12.875 1.179 1.00 89.56 86 ARG A CA 1
ATOM 666 C C . ARG A 1 86 ? 2.876 -12.398 -0.094 1.00 89.56 86 ARG A C 1
ATOM 668 O O . ARG A 1 86 ? 2.481 -11.408 -0.704 1.00 89.56 86 ARG A O 1
ATOM 675 N N . LEU A 1 87 ? 3.868 -13.166 -0.541 1.00 75.12 87 LEU A N 1
ATOM 676 C CA . LEU A 1 87 ? 4.636 -12.889 -1.759 1.00 75.12 87 LEU A CA 1
ATOM 677 C C . LEU A 1 87 ? 3.748 -12.713 -3.003 1.00 75.12 87 LEU A C 1
ATOM 679 O O . LEU A 1 87 ? 4.130 -12.000 -3.924 1.00 75.12 87 LEU A O 1
ATOM 683 N N . SER A 1 88 ? 2.544 -13.298 -3.016 1.00 75.31 88 SER A N 1
ATOM 684 C CA . SER A 1 88 ? 1.578 -13.111 -4.106 1.00 75.31 88 SER A CA 1
ATOM 685 C C . SER A 1 88 ? 1.106 -11.665 -4.273 1.00 75.31 88 SER A C 1
ATOM 687 O O . SER A 1 88 ? 0.711 -11.300 -5.370 1.00 75.31 88 SER A O 1
ATOM 689 N N . ASN A 1 89 ? 1.143 -10.848 -3.218 1.00 74.06 89 ASN A N 1
ATOM 690 C CA . ASN A 1 89 ? 0.790 -9.428 -3.290 1.00 74.06 89 ASN A CA 1
ATOM 691 C C . ASN A 1 89 ? 1.982 -8.554 -3.700 1.00 74.06 89 ASN A C 1
ATOM 693 O O . ASN A 1 89 ? 1.797 -7.419 -4.130 1.00 74.06 89 ASN A O 1
ATOM 697 N N . HIS A 1 90 ? 3.207 -9.070 -3.563 1.00 79.50 90 HIS A N 1
ATOM 698 C CA . HIS A 1 90 ? 4.419 -8.334 -3.911 1.00 79.50 90 HIS A CA 1
ATOM 699 C C . HIS A 1 90 ? 4.686 -8.344 -5.418 1.00 79.50 90 HIS A C 1
ATOM 701 O O . HIS A 1 90 ? 5.198 -7.375 -5.972 1.00 79.50 90 HIS A O 1
ATOM 707 N N . PHE A 1 91 ? 4.314 -9.433 -6.090 1.00 78.50 91 PHE A N 1
ATOM 708 C CA . PHE A 1 91 ? 4.488 -9.585 -7.526 1.00 78.50 91 PHE A CA 1
ATOM 709 C C . PHE A 1 91 ? 3.129 -9.532 -8.211 1.00 78.50 91 PHE A C 1
ATOM 711 O O . PHE A 1 91 ? 2.339 -10.470 -8.128 1.00 78.50 91 PHE A O 1
ATOM 718 N N . ARG A 1 92 ? 2.875 -8.430 -8.917 1.00 83.06 92 ARG A N 1
ATOM 719 C CA . ARG A 1 92 ? 1.749 -8.311 -9.846 1.00 83.06 92 ARG A CA 1
ATOM 720 C C . ARG A 1 92 ? 2.244 -8.351 -11.289 1.00 83.06 92 ARG A C 1
ATOM 722 O O . ARG A 1 92 ? 3.394 -8.015 -11.561 1.00 83.06 92 ARG A O 1
ATOM 729 N N . GLY A 1 93 ? 1.368 -8.752 -12.208 1.00 88.19 93 GLY A N 1
ATOM 730 C CA . GLY A 1 93 ? 1.635 -8.615 -13.639 1.00 88.19 93 GLY A CA 1
ATOM 731 C C . GLY A 1 93 ? 1.790 -7.146 -14.049 1.00 88.19 93 GLY A C 1
ATOM 732 O O . GLY A 1 93 ? 1.263 -6.250 -13.381 1.00 88.19 93 GLY A O 1
ATOM 733 N N . ILE A 1 94 ? 2.513 -6.926 -15.148 1.00 91.12 94 ILE A N 1
ATOM 734 C CA . ILE A 1 94 ? 2.609 -5.622 -15.815 1.00 91.12 94 ILE A CA 1
ATOM 735 C C . ILE A 1 94 ? 1.255 -5.339 -16.470 1.00 91.12 94 ILE A C 1
ATOM 737 O O . ILE A 1 94 ? 0.715 -6.209 -17.159 1.00 91.12 94 ILE A O 1
ATOM 741 N N . ASP A 1 95 ? 0.690 -4.157 -16.235 1.00 92.56 95 ASP A N 1
ATOM 742 C CA . ASP A 1 95 ? -0.573 -3.773 -16.866 1.00 92.56 95 ASP A CA 1
ATOM 743 C C . ASP A 1 95 ? -0.374 -3.236 -18.301 1.00 92.56 95 ASP A C 1
ATOM 745 O O . ASP A 1 95 ? 0.749 -3.091 -18.795 1.00 92.56 95 ASP A O 1
ATOM 749 N N . ALA A 1 96 ? -1.474 -2.985 -19.018 1.00 91.88 96 ALA A N 1
ATOM 750 C CA . ALA A 1 96 ? -1.414 -2.510 -20.403 1.00 91.88 96 ALA A CA 1
ATOM 751 C C . ALA A 1 96 ? -0.719 -1.141 -20.520 1.00 91.88 96 ALA A C 1
ATOM 753 O O . ALA A 1 96 ? 0.087 -0.938 -21.423 1.00 91.88 96 ALA A O 1
ATOM 754 N N . SER A 1 97 ? -0.966 -0.235 -19.570 1.00 93.75 97 SER A N 1
ATOM 755 C CA . SER A 1 97 ? -0.370 1.105 -19.575 1.00 93.75 97 SER A CA 1
ATOM 756 C C . SER A 1 97 ? 1.129 1.075 -19.271 1.00 93.75 97 SER A C 1
ATOM 758 O O . SER A 1 97 ? 1.914 1.791 -19.892 1.00 93.75 97 SER A O 1
ATOM 760 N N . GLU A 1 98 ? 1.549 0.195 -18.364 1.00 94.81 98 GLU A N 1
ATOM 761 C CA . GLU A 1 98 ? 2.953 -0.037 -18.044 1.00 94.81 98 GLU A CA 1
ATOM 762 C C . GLU A 1 98 ? 3.682 -0.705 -19.206 1.00 94.81 98 GLU A C 1
ATOM 764 O O . GLU A 1 98 ? 4.828 -0.363 -19.489 1.00 94.81 98 GLU A O 1
ATOM 769 N N . SER A 1 99 ? 3.017 -1.611 -19.922 1.00 94.69 99 SER A N 1
ATOM 770 C CA . SER A 1 99 ? 3.568 -2.221 -21.136 1.00 94.69 99 SER A CA 1
ATOM 771 C C . SER A 1 99 ? 3.823 -1.166 -22.217 1.00 94.69 99 SER A C 1
ATOM 773 O O . SER A 1 99 ? 4.898 -1.148 -22.820 1.00 94.69 99 SER A O 1
ATOM 775 N N . ASP A 1 100 ? 2.878 -0.246 -22.420 1.00 96.81 100 ASP A N 1
ATOM 776 C CA . ASP A 1 100 ? 3.029 0.871 -23.357 1.00 96.81 100 ASP A CA 1
ATOM 777 C C . ASP A 1 100 ? 4.168 1.813 -22.944 1.00 96.81 100 ASP A C 1
ATOM 779 O O . ASP A 1 100 ? 4.993 2.198 -23.778 1.00 96.81 100 ASP A O 1
ATOM 783 N N . PHE A 1 101 ? 4.278 2.125 -21.650 1.00 97.38 101 PHE A N 1
ATOM 784 C CA . PHE A 1 101 ? 5.389 2.908 -21.110 1.00 97.38 101 PHE A CA 1
ATOM 785 C C . PHE A 1 101 ? 6.746 2.235 -21.368 1.00 97.38 101 PHE A C 1
ATOM 787 O O . PHE A 1 101 ? 7.672 2.883 -21.858 1.00 97.38 101 PHE A O 1
ATOM 794 N N . LEU A 1 102 ? 6.870 0.931 -21.101 1.00 96.69 102 LEU A N 1
ATOM 795 C CA . LEU A 1 102 ? 8.107 0.186 -21.354 1.00 96.69 102 LEU A CA 1
ATOM 796 C C . LEU A 1 102 ? 8.465 0.156 -22.844 1.00 96.69 102 LEU A C 1
ATOM 798 O O . LEU A 1 102 ? 9.641 0.265 -23.191 1.00 96.69 102 LEU A O 1
ATOM 802 N N . ASN A 1 103 ? 7.470 0.065 -23.729 1.00 96.81 103 ASN A N 1
ATOM 803 C CA . ASN A 1 103 ? 7.687 0.153 -25.172 1.00 96.81 103 ASN A CA 1
ATOM 804 C C . ASN A 1 103 ? 8.209 1.533 -25.589 1.00 96.81 103 ASN A C 1
ATOM 806 O O . ASN A 1 103 ? 9.128 1.608 -26.408 1.00 96.81 103 ASN A O 1
ATOM 810 N N . HIS A 1 104 ? 7.672 2.608 -25.006 1.00 97.38 104 HIS A N 1
ATOM 811 C CA . HIS A 1 104 ? 8.147 3.969 -25.249 1.00 97.38 104 HIS A CA 1
ATOM 812 C C . HIS A 1 104 ? 9.600 4.152 -24.789 1.00 97.38 104 HIS A C 1
ATOM 814 O O . HIS A 1 104 ? 10.442 4.578 -25.578 1.00 97.38 104 HIS A O 1
ATOM 820 N N . VAL A 1 105 ? 9.923 3.761 -23.550 1.00 97.81 105 VAL A N 1
ATOM 821 C CA . VAL A 1 105 ? 11.296 3.831 -23.012 1.00 97.81 105 VAL A CA 1
ATOM 822 C C . VAL A 1 105 ? 12.264 3.000 -23.862 1.00 97.81 105 VAL A C 1
ATOM 824 O O . VAL A 1 105 ? 13.361 3.451 -24.187 1.00 97.81 105 VAL A O 1
ATOM 827 N N . ALA A 1 106 ? 11.857 1.800 -24.284 1.00 97.19 106 ALA A N 1
ATOM 828 C CA . ALA A 1 106 ? 12.681 0.956 -25.144 1.00 97.19 106 ALA A CA 1
ATOM 829 C C . ALA A 1 106 ? 12.900 1.563 -26.539 1.00 97.19 106 ALA A C 1
ATOM 831 O O . ALA A 1 106 ? 13.954 1.353 -27.138 1.00 97.19 106 ALA A O 1
ATOM 832 N N . ALA A 1 107 ? 11.917 2.281 -27.088 1.00 96.75 107 ALA A N 1
ATOM 833 C CA . ALA A 1 107 ? 12.076 3.000 -28.348 1.00 96.75 107 ALA A CA 1
ATOM 834 C C . ALA A 1 107 ? 13.071 4.160 -28.200 1.00 96.75 107 ALA A C 1
ATOM 836 O O . ALA A 1 107 ? 14.006 4.250 -28.990 1.00 96.75 107 ALA A O 1
ATOM 837 N N . GLU A 1 108 ? 12.934 4.971 -27.149 1.00 96.88 108 GLU A N 1
ATOM 838 C CA . GLU A 1 108 ? 13.846 6.083 -26.856 1.00 96.88 108 GLU A CA 1
ATOM 839 C C . GLU A 1 108 ? 15.301 5.611 -26.705 1.00 96.88 108 GLU A C 1
ATOM 841 O O . GLU A 1 108 ? 16.208 6.177 -27.317 1.00 96.88 108 GLU A O 1
ATOM 846 N N . GLN A 1 109 ? 15.523 4.521 -25.961 1.00 97.12 109 GLN A N 1
ATOM 847 C CA . GLN A 1 109 ? 16.859 3.955 -25.774 1.00 97.12 109 GLN A CA 1
ATOM 848 C C . GLN A 1 109 ? 17.490 3.527 -27.107 1.00 97.12 109 GLN A C 1
ATOM 850 O O . GLN A 1 109 ? 18.658 3.819 -27.358 1.00 97.12 109 GLN A O 1
ATOM 855 N N . ARG A 1 110 ? 16.718 2.882 -27.996 1.00 96.50 110 ARG A N 1
ATOM 856 C CA . ARG A 1 110 ? 17.212 2.471 -29.322 1.00 96.50 110 ARG A CA 1
ATOM 857 C C . ARG A 1 110 ? 17.582 3.664 -30.192 1.00 96.50 110 ARG A C 1
ATOM 859 O O . ARG A 1 110 ? 18.603 3.606 -30.871 1.00 96.50 110 ARG A O 1
ATOM 866 N N . GLU A 1 111 ? 16.779 4.724 -30.175 1.00 97.00 111 GLU A N 1
ATOM 867 C CA . GLU A 1 111 ? 17.071 5.952 -30.921 1.00 97.00 111 GLU A CA 1
ATOM 868 C C . GLU A 1 111 ? 18.358 6.605 -30.415 1.00 97.00 111 GLU A C 1
ATOM 870 O O . GLU A 1 111 ? 19.237 6.949 -31.207 1.00 97.00 111 GLU A O 1
ATOM 875 N N . HIS A 1 112 ? 18.514 6.712 -29.094 1.00 96.06 112 HIS A N 1
ATOM 876 C CA . HIS A 1 112 ? 19.722 7.256 -28.485 1.00 96.06 112 HIS A CA 1
ATOM 877 C C . HIS A 1 112 ? 20.966 6.425 -28.834 1.00 96.06 112 HIS A C 1
ATOM 879 O O . HIS A 1 112 ? 21.995 6.978 -29.231 1.00 96.06 112 HIS A O 1
ATOM 885 N N . ASP A 1 113 ? 20.870 5.098 -28.755 1.00 95.94 113 ASP A N 1
ATOM 886 C CA . ASP A 1 113 ? 21.974 4.195 -29.084 1.00 95.94 113 ASP A CA 1
ATOM 887 C C . ASP A 1 113 ? 22.310 4.227 -30.585 1.00 95.94 113 ASP A C 1
ATOM 889 O O . ASP A 1 113 ? 23.487 4.187 -30.962 1.00 95.94 113 ASP A O 1
ATOM 893 N N . ALA A 1 114 ? 21.306 4.371 -31.457 1.00 96.44 114 ALA A N 1
ATOM 894 C CA . ALA A 1 114 ? 21.498 4.548 -32.894 1.00 96.44 114 ALA A CA 1
ATOM 895 C C . ALA A 1 114 ? 22.178 5.887 -33.218 1.00 96.44 114 ALA A C 1
ATOM 897 O O . ALA A 1 114 ? 23.092 5.928 -34.046 1.00 96.44 114 ALA A O 1
ATOM 898 N N . LEU A 1 115 ? 21.779 6.968 -32.540 1.00 96.69 115 LEU A N 1
ATOM 899 C CA . LEU A 1 115 ? 22.420 8.280 -32.624 1.00 96.69 115 LEU A CA 1
ATOM 900 C C . LEU A 1 115 ? 23.881 8.213 -32.179 1.00 96.69 115 LEU A C 1
ATOM 902 O O . LEU A 1 115 ? 24.751 8.657 -32.926 1.00 96.69 115 LEU A O 1
ATOM 906 N N . ARG A 1 116 ? 24.160 7.608 -31.018 1.00 95.88 116 ARG A N 1
ATOM 907 C CA . ARG A 1 116 ? 25.530 7.397 -30.521 1.00 95.88 116 ARG A CA 1
ATOM 908 C C . ARG A 1 116 ? 26.364 6.609 -31.522 1.00 95.88 116 ARG A C 1
ATOM 910 O O . ARG A 1 116 ? 27.406 7.090 -31.949 1.00 95.88 116 ARG A O 1
ATOM 917 N N . SER A 1 117 ? 25.848 5.474 -31.989 1.00 95.50 117 SER A N 1
ATOM 918 C CA . SER A 1 117 ? 26.533 4.630 -32.976 1.00 95.50 117 SER A CA 1
ATOM 919 C C . SER A 1 117 ? 26.782 5.355 -34.303 1.00 95.50 117 SER A C 1
ATOM 921 O O . SER A 1 117 ? 27.777 5.097 -34.979 1.00 95.50 117 SER A O 1
ATOM 923 N N . ARG A 1 118 ? 25.871 6.244 -34.723 1.00 95.81 118 ARG A N 1
ATOM 924 C CA . ARG A 1 118 ? 26.042 7.059 -35.934 1.00 95.81 118 ARG A CA 1
ATOM 925 C C . ARG A 1 118 ? 27.147 8.094 -35.749 1.00 95.81 118 ARG A C 1
ATOM 927 O O . ARG A 1 118 ? 28.009 8.186 -36.616 1.00 95.81 118 ARG A O 1
ATOM 934 N N . LEU A 1 119 ? 27.130 8.828 -34.639 1.00 95.38 119 LEU A N 1
ATOM 935 C CA . LEU A 1 119 ? 28.134 9.848 -34.332 1.00 95.38 119 LEU A CA 1
ATOM 936 C C . LEU A 1 119 ? 29.529 9.234 -34.183 1.00 95.38 119 LEU A C 1
ATOM 938 O O . LEU A 1 119 ? 30.465 9.711 -34.813 1.00 95.38 119 LEU A O 1
ATOM 942 N N . GLU A 1 120 ? 29.649 8.124 -33.450 1.00 94.19 120 GLU A N 1
ATOM 943 C CA . GLU A 1 120 ? 30.909 7.381 -33.305 1.00 94.19 120 GLU A CA 1
ATOM 944 C C . GLU A 1 120 ? 31.461 6.941 -34.673 1.00 94.19 120 GLU A C 1
ATOM 946 O O . GLU A 1 120 ? 32.656 7.062 -34.941 1.00 94.19 120 GLU A O 1
ATOM 951 N N . ARG A 1 121 ? 30.590 6.493 -35.588 1.00 93.62 121 ARG A N 1
ATOM 952 C CA . ARG A 1 121 ? 30.990 6.130 -36.957 1.00 93.62 121 ARG A CA 1
ATOM 953 C C . ARG A 1 121 ? 31.474 7.338 -37.760 1.00 93.62 121 ARG A C 1
ATOM 955 O O . ARG A 1 121 ? 32.479 7.236 -38.453 1.00 93.62 121 ARG A O 1
ATOM 962 N N . GLU A 1 122 ? 30.777 8.468 -37.677 1.00 94.06 122 GLU A N 1
ATOM 963 C CA . GLU A 1 122 ? 31.176 9.708 -38.356 1.00 94.06 122 GLU A CA 1
ATOM 964 C C . GLU A 1 122 ? 32.514 10.252 -37.833 1.00 94.06 122 GLU A C 1
ATOM 966 O O . GLU A 1 122 ? 33.308 10.779 -38.609 1.00 94.06 122 GLU A O 1
ATOM 971 N N . GLU A 1 123 ? 32.782 10.135 -36.532 1.00 91.81 123 GLU A N 1
ATOM 972 C CA . GLU A 1 123 ? 34.063 10.521 -35.931 1.00 91.81 123 GLU A CA 1
ATOM 973 C C . GLU A 1 123 ? 35.211 9.616 -36.389 1.00 91.81 123 GLU A C 1
ATOM 975 O O . GLU A 1 123 ? 36.280 10.123 -36.731 1.00 91.81 123 GLU A O 1
ATOM 980 N N . LEU A 1 124 ? 34.984 8.301 -36.470 1.00 91.06 124 LEU A N 1
ATOM 981 C CA . LEU A 1 124 ? 35.972 7.352 -36.992 1.00 91.06 124 LEU A CA 1
ATOM 982 C C . LEU A 1 124 ? 36.314 7.617 -38.465 1.00 91.06 124 LEU A C 1
ATOM 984 O O . LEU A 1 124 ? 37.489 7.601 -38.823 1.00 91.06 124 LEU A O 1
ATOM 988 N N . GLU A 1 125 ? 35.316 7.901 -39.310 1.00 92.31 125 GLU A N 1
ATOM 989 C CA . GLU A 1 125 ? 35.537 8.245 -40.725 1.00 92.31 125 GLU A CA 1
ATOM 990 C C . GLU A 1 125 ? 36.312 9.562 -40.889 1.00 92.31 125 GLU A C 1
ATOM 992 O O . GLU A 1 125 ? 37.119 9.679 -41.802 1.00 92.31 125 GLU A O 1
ATOM 997 N N . LYS A 1 126 ? 36.130 10.544 -39.992 1.00 91.31 126 LYS A N 1
ATOM 998 C CA . LYS A 1 126 ? 36.919 11.795 -40.002 1.00 91.31 126 LYS A CA 1
ATOM 999 C C . LYS A 1 126 ? 38.388 11.589 -39.622 1.00 91.31 126 LYS A C 1
ATOM 1001 O O . LYS A 1 126 ? 39.209 12.449 -39.931 1.00 91.31 126 LYS A O 1
ATOM 1006 N N . PHE A 1 127 ? 38.702 10.516 -38.898 1.00 82.62 127 PHE A N 1
ATOM 1007 C CA . PHE A 1 127 ? 40.060 10.212 -38.441 1.00 82.62 127 PHE A CA 1
ATOM 1008 C C . PHE A 1 127 ? 40.842 9.325 -39.425 1.00 82.62 127 PHE A C 1
ATOM 1010 O O . PHE A 1 127 ? 42.059 9.194 -39.287 1.00 82.62 127 PHE A O 1
ATOM 1017 N N . ARG A 1 128 ? 40.148 8.702 -40.385 1.00 64.69 128 ARG A N 1
ATOM 1018 C CA . ARG A 1 128 ? 40.712 7.848 -41.435 1.00 64.69 128 ARG A CA 1
ATOM 1019 C C . ARG A 1 128 ? 41.173 8.661 -42.643 1.00 64.69 128 ARG A C 1
ATOM 1021 O O . ARG A 1 128 ? 42.198 8.252 -43.233 1.00 64.69 128 ARG A O 1
#

pLDDT: mean 80.51, std 15.57, range [37.47, 97.81]

Sequence (128 aa):
MDPAAAGTGVFSGRPPSVASRFVSQTELTEAQKRREQELKDAYARIGQEPPAASSASEGAYDPRSLYERLKANRDAKQEEWDERMRLSNHFRGIDASESDFLNHVAAEQREHDALRSRLEREELEKFR

Radius of gyration: 33.33 Å; chains: 1; bounding box: 74×53×81 Å